Protein AF-A0A2N0RD95-F1 (afdb_monomer_lite)

Sequence (61 aa):
MDDKLQKDKDIEHLWCKFYRLYKIMRQKSITDEKIDQFKVDAKQWICDFCHPTIDDWDDVN

Secondary structure (DSSP, 8-state):
-HHHHHHHHHHHHHHHHHHHHHHHHT-SS--HHHHHHHHHHHHHHHHHHH---GGGSSS--

pLDDT: mean 80.39, std 18.01, range [42.19, 96.38]

Structure (mmCIF, N/CA/C/O backbone):
data_AF-A0A2N0RD95-F1
#
_entry.id   AF-A0A2N0RD95-F1
#
loop_
_atom_site.group_PDB
_atom_site.id
_atom_site.type_symbol
_atom_site.label_atom_id
_atom_site.label_alt_id
_atom_site.label_comp_id
_atom_site.label_asym_id
_atom_site.label_entity_id
_atom_site.label_seq_id
_atom_site.pdbx_PDB_ins_code
_atom_site.Cartn_x
_atom_site.Cartn_y
_atom_site.Cartn_z
_atom_site.occupancy
_atom_site.B_iso_or_equiv
_atom_site.auth_seq_id
_atom_site.auth_comp_id
_atom_site.auth_asym_id
_atom_site.auth_atom_id
_atom_site.pdbx_PDB_model_num
ATOM 1 N N . MET A 1 1 ? 20.611 14.678 -21.088 1.00 52.53 1 MET A N 1
ATOM 2 C CA . MET A 1 1 ? 20.879 14.949 -19.651 1.00 52.53 1 MET A CA 1
ATOM 3 C C . MET A 1 1 ? 19.599 14.830 -18.821 1.00 52.53 1 MET A C 1
ATOM 5 O O . MET A 1 1 ? 19.688 14.736 -17.603 1.00 52.53 1 MET A O 1
ATOM 9 N N . ASP A 1 2 ? 18.441 14.769 -19.478 1.00 58.28 2 ASP A N 1
ATOM 10 C CA . ASP A 1 2 ? 17.104 14.784 -18.885 1.00 58.28 2 ASP A CA 1
ATOM 11 C C . ASP A 1 2 ? 16.664 13.438 -18.274 1.00 58.28 2 ASP A C 1
ATOM 13 O O . ASP A 1 2 ? 16.015 13.435 -17.230 1.00 58.28 2 ASP A O 1
ATOM 17 N N . ASP A 1 3 ? 17.122 12.296 -18.804 1.00 57.94 3 ASP A N 1
ATOM 18 C CA . ASP A 1 3 ? 16.733 10.957 -18.311 1.00 57.94 3 ASP A CA 1
ATOM 19 C C . ASP A 1 3 ? 17.194 10.654 -16.881 1.00 57.94 3 ASP A C 1
ATOM 21 O O . ASP A 1 3 ? 16.520 9.961 -16.119 1.00 57.94 3 ASP A O 1
ATOM 25 N N . LYS A 1 4 ? 18.353 11.189 -16.481 1.00 56.12 4 LYS A N 1
ATOM 26 C CA . LYS A 1 4 ? 18.888 10.995 -15.126 1.00 56.12 4 LYS A CA 1
ATOM 27 C C . LYS A 1 4 ? 18.080 11.779 -14.088 1.00 56.12 4 LYS A C 1
ATOM 29 O O . LYS A 1 4 ? 17.810 11.261 -13.012 1.00 56.12 4 LYS A O 1
ATOM 34 N N . LEU A 1 5 ? 17.646 12.993 -14.438 1.00 56.41 5 LEU A N 1
ATOM 35 C CA . LEU A 1 5 ? 16.810 13.822 -13.569 1.00 56.41 5 LEU A CA 1
ATOM 36 C C . LEU A 1 5 ? 15.402 13.232 -13.410 1.00 56.41 5 LEU A C 1
ATOM 38 O O . LEU A 1 5 ? 14.793 13.385 -12.352 1.00 56.41 5 LEU A O 1
ATOM 42 N N . GLN A 1 6 ? 14.896 12.557 -14.446 1.00 59.62 6 GLN A N 1
ATOM 43 C CA . GLN A 1 6 ? 13.619 11.851 -14.394 1.00 59.62 6 GLN A CA 1
ATOM 44 C C . GLN A 1 6 ? 13.700 10.635 -13.457 1.00 59.62 6 GLN A C 1
ATOM 46 O O . GLN A 1 6 ? 12.908 10.542 -12.523 1.00 59.62 6 GLN A O 1
ATOM 51 N N . LYS A 1 7 ? 14.739 9.797 -13.596 1.00 63.16 7 LYS A N 1
ATOM 52 C CA . LYS A 1 7 ? 14.977 8.639 -12.712 1.00 63.16 7 LYS A CA 1
ATOM 53 C C . LYS A 1 7 ? 15.138 9.026 -11.238 1.00 63.16 7 LYS A C 1
ATOM 55 O O . LYS A 1 7 ? 14.572 8.369 -10.366 1.00 63.16 7 LYS A O 1
ATOM 60 N N . ASP A 1 8 ? 15.873 10.100 -10.948 1.00 61.91 8 ASP A N 1
ATOM 61 C CA . ASP A 1 8 ? 16.071 1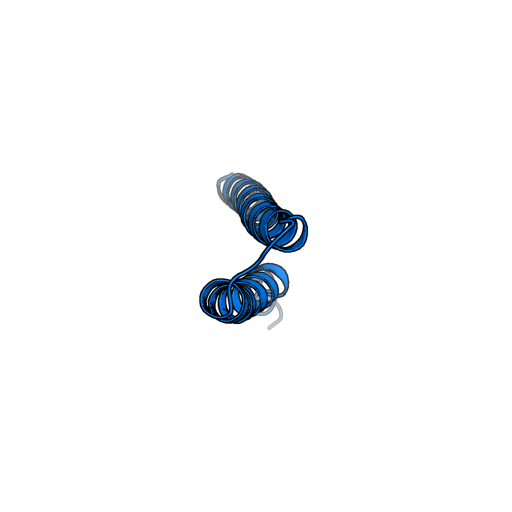0.568 -9.569 1.00 61.91 8 ASP A CA 1
ATOM 62 C C . ASP A 1 8 ? 14.751 11.061 -8.936 1.00 61.91 8 ASP A C 1
ATOM 64 O O . ASP A 1 8 ? 14.470 10.769 -7.769 1.00 61.91 8 ASP A O 1
ATOM 68 N N . LYS A 1 9 ? 13.893 11.738 -9.717 1.00 66.94 9 LYS A N 1
ATOM 69 C CA . LYS A 1 9 ? 12.544 12.146 -9.282 1.00 66.94 9 LYS A CA 1
ATOM 70 C C . LYS A 1 9 ? 11.605 10.955 -9.084 1.00 66.94 9 LYS A C 1
ATOM 72 O O . LYS A 1 9 ? 10.795 10.972 -8.156 1.00 66.94 9 LYS A O 1
ATOM 77 N N . ASP A 1 10 ? 11.729 9.918 -9.908 1.00 80.50 10 ASP A N 1
ATOM 78 C CA . ASP A 1 10 ? 10.917 8.705 -9.796 1.00 80.50 10 ASP A CA 1
ATOM 79 C C . ASP A 1 10 ? 11.260 7.920 -8.518 1.00 80.50 10 ASP A C 1
ATOM 81 O O . ASP A 1 10 ? 10.359 7.476 -7.802 1.00 80.50 10 ASP A O 1
ATOM 85 N N . ILE A 1 11 ? 12.546 7.836 -8.149 1.00 84.56 11 ILE A N 1
ATOM 86 C CA . ILE A 1 11 ? 12.988 7.200 -6.896 1.00 84.56 11 ILE A CA 1
ATOM 87 C C . ILE A 1 11 ? 12.477 7.969 -5.668 1.00 84.56 11 ILE A C 1
ATOM 89 O O . ILE A 1 11 ? 11.957 7.354 -4.732 1.00 84.56 11 ILE A O 1
ATOM 93 N N . GLU A 1 12 ? 12.591 9.301 -5.648 1.00 88.88 12 GLU A N 1
ATOM 94 C CA . GLU A 1 12 ? 12.080 10.117 -4.536 1.00 88.88 12 GLU A CA 1
ATOM 95 C C . GLU A 1 12 ? 10.561 9.952 -4.370 1.00 88.88 12 GLU A C 1
ATOM 97 O O . GLU A 1 12 ? 10.054 9.779 -3.255 1.00 88.88 12 GLU A O 1
ATOM 102 N N . HIS A 1 13 ? 9.823 9.933 -5.482 1.00 87.69 13 HIS A N 1
ATOM 103 C CA . HIS A 1 13 ? 8.377 9.727 -5.480 1.00 87.69 13 HIS A CA 1
ATOM 104 C C . HIS A 1 13 ? 7.983 8.339 -4.967 1.00 87.69 13 HIS A C 1
ATOM 106 O O . HIS A 1 13 ? 7.060 8.219 -4.152 1.00 87.69 13 HIS A O 1
ATOM 112 N N . LEU A 1 14 ? 8.711 7.293 -5.374 1.00 90.56 14 LEU A N 1
ATOM 113 C CA . LEU A 1 14 ? 8.528 5.932 -4.865 1.00 90.56 14 LEU A CA 1
ATOM 114 C C . LEU A 1 14 ? 8.755 5.865 -3.353 1.00 90.56 14 LEU A C 1
ATOM 116 O O . LEU A 1 14 ? 7.923 5.301 -2.635 1.00 90.56 14 LEU A O 1
ATOM 120 N N . TRP A 1 15 ? 9.819 6.486 -2.844 1.00 93.19 15 TRP A N 1
ATOM 121 C CA . TRP A 1 15 ? 10.078 6.545 -1.404 1.00 93.19 15 TRP A CA 1
ATO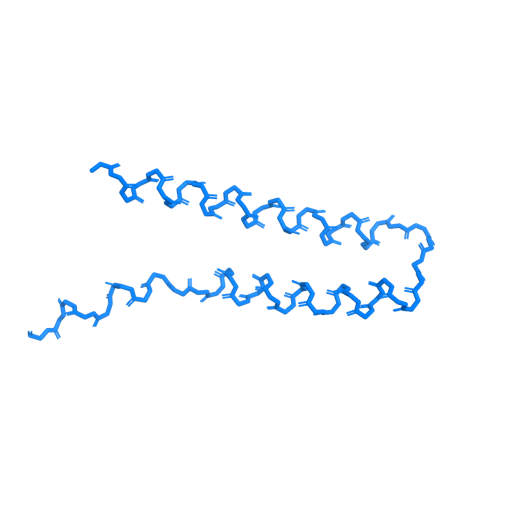M 122 C C . TRP A 1 15 ? 9.014 7.337 -0.643 1.00 93.19 15 TRP A C 1
ATOM 124 O O . TRP A 1 15 ? 8.578 6.910 0.428 1.00 93.19 15 TRP A O 1
ATOM 134 N N . CYS A 1 16 ? 8.542 8.457 -1.193 1.00 93.31 16 CYS A N 1
ATOM 135 C CA . CYS A 1 16 ? 7.481 9.258 -0.586 1.00 93.31 16 CYS A CA 1
ATOM 136 C C . CYS A 1 16 ? 6.168 8.464 -0.469 1.00 93.31 16 CYS A C 1
ATOM 138 O O . CYS A 1 16 ? 5.535 8.449 0.593 1.00 93.31 16 CYS A O 1
ATOM 140 N N . LYS A 1 17 ? 5.779 7.746 -1.531 1.00 93.69 17 LYS A N 1
ATOM 141 C CA . LYS A 1 17 ? 4.614 6.848 -1.525 1.00 93.69 17 LYS A CA 1
ATOM 142 C C . LYS A 1 17 ? 4.777 5.710 -0.515 1.00 93.69 17 LYS A C 1
ATOM 144 O O . LYS A 1 17 ? 3.874 5.489 0.293 1.00 93.69 17 LYS A O 1
ATOM 149 N N . PHE A 1 18 ? 5.941 5.061 -0.481 1.00 94.62 18 PHE A N 1
ATOM 150 C CA . PHE A 1 18 ? 6.241 4.020 0.505 1.00 94.62 18 PHE A CA 1
ATOM 151 C C . PHE A 1 18 ? 6.125 4.542 1.943 1.00 94.62 18 PHE A C 1
ATOM 153 O O . PHE A 1 18 ? 5.481 3.929 2.795 1.00 94.62 18 PHE A O 1
ATOM 160 N N . TYR A 1 19 ? 6.700 5.713 2.222 1.00 95.31 19 TYR A N 1
ATOM 161 C CA . TYR A 1 19 ? 6.667 6.304 3.555 1.00 95.31 19 TYR A CA 1
ATOM 162 C C . TYR A 1 19 ? 5.236 6.606 4.024 1.00 95.31 19 TYR A C 1
ATOM 164 O O . TYR A 1 19 ? 4.914 6.418 5.201 1.00 95.31 19 TYR A O 1
ATOM 172 N N . ARG A 1 20 ? 4.343 7.018 3.113 1.00 93.81 20 ARG A N 1
ATOM 173 C CA . ARG A 1 20 ? 2.915 7.203 3.423 1.00 93.81 20 ARG A CA 1
ATOM 174 C C . ARG A 1 20 ? 2.250 5.889 3.833 1.00 93.81 20 ARG A C 1
ATOM 176 O O . ARG A 1 20 ? 1.571 5.870 4.860 1.00 93.81 20 ARG A O 1
ATOM 183 N N . LEU A 1 21 ? 2.500 4.803 3.097 1.00 96.00 21 LEU A N 1
ATOM 184 C CA . LEU A 1 21 ? 2.010 3.462 3.441 1.00 96.00 21 LEU A CA 1
ATOM 185 C C . LEU A 1 21 ? 2.516 3.030 4.826 1.00 96.00 21 LEU A C 1
ATOM 187 O O . LEU A 1 21 ? 1.727 2.654 5.694 1.00 96.00 21 LEU A O 1
ATOM 191 N N . TYR A 1 22 ? 3.817 3.178 5.081 1.00 95.31 22 TYR A N 1
ATOM 192 C CA . TYR A 1 22 ? 4.414 2.872 6.382 1.00 95.31 22 TYR A CA 1
ATOM 193 C C . TYR A 1 22 ? 3.773 3.673 7.526 1.00 95.31 22 TYR A C 1
ATOM 195 O O . TYR A 1 22 ? 3.474 3.133 8.595 1.00 95.31 22 TYR A O 1
ATOM 203 N N . LYS A 1 23 ? 3.504 4.965 7.309 1.00 94.44 23 LYS A N 1
ATOM 204 C CA . LYS A 1 23 ? 2.873 5.824 8.316 1.00 94.44 23 LYS A CA 1
ATOM 205 C C . LYS A 1 23 ? 1.457 5.365 8.663 1.00 94.44 23 LYS A C 1
ATOM 207 O O . LYS A 1 23 ? 1.060 5.528 9.813 1.00 94.44 23 LYS A O 1
ATOM 212 N N . ILE A 1 24 ? 0.714 4.790 7.713 1.00 93.44 24 ILE A N 1
ATOM 213 C CA . ILE A 1 24 ? -0.607 4.195 7.967 1.00 93.44 24 ILE A CA 1
ATOM 214 C C . ILE A 1 24 ? -0.462 2.951 8.850 1.00 93.44 24 ILE A C 1
ATOM 216 O O . ILE A 1 24 ? -1.129 2.879 9.878 1.00 93.44 24 ILE A O 1
ATOM 220 N N . MET A 1 25 ? 0.469 2.041 8.534 1.00 92.38 25 MET A N 1
ATOM 221 C CA . MET A 1 25 ? 0.732 0.841 9.351 1.00 92.38 25 MET A CA 1
ATOM 222 C C . MET A 1 25 ? 1.131 1.163 10.800 1.00 92.38 25 MET A C 1
ATOM 224 O O . MET A 1 25 ? 0.881 0.378 11.709 1.00 92.38 25 MET A O 1
ATOM 228 N N . ARG A 1 26 ? 1.771 2.316 11.030 1.00 95.06 26 ARG A N 1
ATOM 229 C CA . ARG A 1 26 ? 2.209 2.770 12.361 1.00 95.06 26 ARG A CA 1
ATOM 230 C C . ARG A 1 26 ? 1.111 3.453 13.182 1.00 95.06 26 ARG A C 1
ATOM 232 O O . ARG A 1 26 ? 1.375 3.825 14.327 1.00 95.06 26 ARG A O 1
ATOM 239 N N . GLN A 1 27 ? -0.086 3.662 12.634 1.00 94.38 27 GLN A N 1
ATOM 240 C CA . GLN A 1 27 ? -1.188 4.261 13.389 1.00 94.38 27 GLN A CA 1
ATOM 241 C C . GLN A 1 27 ? -1.704 3.280 14.445 1.00 94.38 27 GLN A C 1
ATOM 243 O O . GLN A 1 27 ? -1.877 2.095 14.187 1.00 94.38 27 GLN A O 1
ATOM 248 N N . LYS A 1 28 ? -1.979 3.792 15.651 1.00 92.44 28 LYS A N 1
ATOM 249 C CA . LYS A 1 28 ? -2.498 2.993 16.774 1.00 92.44 28 LYS A CA 1
ATOM 250 C C . LYS A 1 28 ? -3.922 2.477 16.525 1.00 92.44 28 LYS A C 1
ATOM 252 O O . LYS A 1 28 ? -4.310 1.459 17.085 1.00 92.44 28 LYS A O 1
ATOM 257 N N . SER A 1 29 ? -4.688 3.187 15.703 1.00 92.19 29 SER A N 1
ATOM 258 C CA . SER A 1 29 ? -6.023 2.807 15.254 1.00 92.19 29 SER A CA 1
ATOM 259 C C . SER A 1 2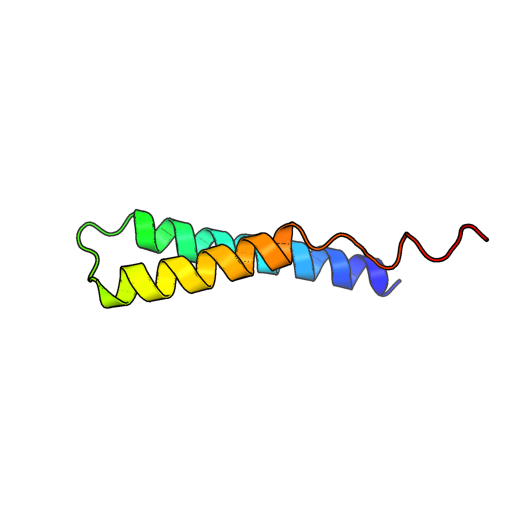9 ? -6.166 3.133 13.770 1.00 92.19 29 SER A C 1
ATOM 261 O O . SER A 1 29 ? -5.788 4.216 13.319 1.00 92.19 29 SER A O 1
ATOM 263 N N . ILE A 1 30 ? -6.698 2.179 13.012 1.00 94.25 30 ILE A N 1
ATOM 264 C CA . ILE A 1 30 ? -6.909 2.281 11.568 1.00 94.25 30 ILE A CA 1
ATOM 265 C C . ILE A 1 30 ? -8.373 1.928 11.315 1.00 94.25 30 ILE A C 1
ATOM 267 O O . ILE A 1 30 ? -8.872 0.955 11.873 1.00 94.25 30 ILE A O 1
ATOM 271 N N . THR A 1 31 ? -9.068 2.752 10.536 1.00 95.00 31 THR A N 1
ATOM 272 C CA . THR A 1 31 ? -10.451 2.495 10.121 1.00 95.00 31 THR A CA 1
ATOM 273 C C . THR A 1 31 ? -10.477 1.542 8.931 1.00 95.00 31 THR A C 1
ATOM 275 O O . THR A 1 31 ? -9.531 1.529 8.144 1.00 95.00 31 THR A O 1
ATOM 278 N N . ASP A 1 32 ? -11.569 0.800 8.750 1.00 94.81 32 ASP A N 1
ATOM 279 C CA . ASP A 1 32 ? -11.719 -0.106 7.601 1.00 94.81 32 ASP A CA 1
ATOM 280 C C . ASP A 1 32 ? -11.576 0.636 6.263 1.00 94.81 32 ASP A C 1
ATOM 282 O O . ASP A 1 32 ? -10.853 0.187 5.380 1.00 94.81 32 ASP A O 1
ATOM 286 N N . GLU A 1 33 ? -12.125 1.850 6.163 1.00 94.88 33 GLU A N 1
ATOM 287 C CA . GLU A 1 33 ? -11.946 2.730 5.000 1.00 94.88 33 GLU A CA 1
ATOM 288 C C . GLU A 1 33 ? -10.463 3.023 4.703 1.00 94.88 33 GLU A C 1
ATOM 290 O O . GLU A 1 33 ? -10.020 2.958 3.556 1.00 94.88 33 GLU A O 1
ATOM 295 N N . LYS A 1 34 ? -9.652 3.286 5.738 1.00 93.06 34 LYS A N 1
ATOM 296 C CA . LYS A 1 34 ? -8.202 3.475 5.577 1.00 93.06 34 LYS A CA 1
ATOM 297 C C . LYS A 1 34 ? -7.497 2.187 5.174 1.00 93.06 34 LYS A 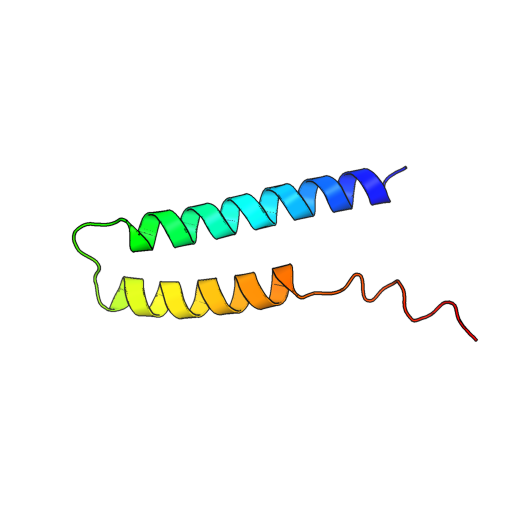C 1
ATOM 299 O O . LYS A 1 34 ? -6.502 2.266 4.461 1.00 93.06 34 LYS A O 1
ATOM 304 N N . ILE A 1 35 ? -7.964 1.028 5.635 1.00 94.50 35 ILE A N 1
ATOM 305 C CA . ILE A 1 35 ? -7.414 -0.275 5.238 1.00 94.50 35 ILE A CA 1
ATOM 306 C C . ILE A 1 35 ? -7.700 -0.531 3.757 1.00 94.50 35 ILE A C 1
ATOM 308 O O . ILE A 1 35 ? -6.817 -0.993 3.033 1.00 94.50 35 ILE A O 1
ATOM 312 N N . ASP A 1 36 ? -8.902 -0.212 3.289 1.00 96.38 36 ASP A N 1
ATOM 313 C CA . ASP A 1 36 ? -9.265 -0.399 1.888 1.00 96.38 36 ASP A CA 1
ATOM 314 C C . ASP A 1 36 ? -8.506 0.562 0.973 1.00 96.38 36 ASP A C 1
ATOM 316 O O . ASP A 1 36 ? -7.936 0.116 -0.027 1.00 96.38 36 ASP A O 1
ATOM 320 N N . GLN A 1 37 ? -8.362 1.831 1.366 1.00 94.81 37 GLN A N 1
ATOM 321 C CA . GLN A 1 37 ? -7.498 2.767 0.645 1.00 94.81 37 GLN A CA 1
ATOM 322 C C . GLN A 1 37 ? -6.036 2.302 0.652 1.00 94.81 37 GLN A C 1
ATOM 324 O O . GLN A 1 37 ? -5.378 2.297 -0.386 1.00 94.81 37 GLN A O 1
ATOM 329 N N . PHE A 1 38 ? -5.537 1.829 1.797 1.00 95.31 38 PHE A N 1
ATOM 330 C CA . PHE A 1 38 ? -4.184 1.295 1.919 1.00 95.31 38 PHE A CA 1
ATOM 331 C C . PHE A 1 38 ? -3.931 0.134 0.946 1.00 95.31 38 PHE A C 1
ATOM 333 O O . PHE A 1 38 ? -2.871 0.081 0.326 1.00 95.31 38 PHE A O 1
ATOM 340 N N . LYS A 1 39 ? -4.889 -0.788 0.770 1.00 96.19 39 LYS A N 1
ATOM 341 C CA . LYS A 1 39 ? -4.758 -1.894 -0.197 1.00 96.19 39 LYS A CA 1
ATOM 342 C C . LYS A 1 39 ? -4.625 -1.384 -1.631 1.00 96.19 39 LYS A C 1
ATOM 344 O O . LYS A 1 39 ? -3.826 -1.937 -2.388 1.00 96.19 39 LYS A O 1
ATOM 349 N N . VAL A 1 40 ? -5.419 -0.383 -2.013 1.00 96.31 40 VAL A N 1
ATOM 350 C CA . VAL A 1 40 ? -5.366 0.221 -3.354 1.00 96.31 40 VAL A CA 1
ATOM 351 C C . VAL A 1 40 ? -4.016 0.905 -3.566 1.00 96.31 40 VAL A C 1
ATOM 353 O O . VAL A 1 40 ? -3.318 0.600 -4.533 1.00 96.31 40 VAL A O 1
ATOM 356 N N . ASP A 1 41 ? -3.602 1.738 -2.614 1.00 95.00 41 ASP A N 1
ATOM 357 C CA . ASP A 1 41 ? -2.350 2.492 -2.682 1.00 95.00 41 ASP A CA 1
ATOM 358 C C . ASP A 1 41 ? -1.120 1.571 -2.690 1.00 95.00 41 ASP A C 1
ATOM 360 O O . ASP A 1 41 ? -0.163 1.814 -3.424 1.00 95.00 41 ASP A O 1
ATOM 364 N N . ALA A 1 42 ? -1.142 0.482 -1.914 1.00 95.25 42 ALA A N 1
ATOM 365 C CA . ALA A 1 42 ? -0.061 -0.500 -1.880 1.00 95.25 42 ALA A CA 1
ATOM 366 C C . ALA A 1 42 ? 0.081 -1.248 -3.212 1.00 95.25 42 ALA A C 1
ATOM 368 O O . ALA A 1 42 ? 1.201 -1.442 -3.683 1.00 95.25 42 ALA A O 1
ATOM 369 N N . LYS A 1 43 ? -1.034 -1.631 -3.849 1.00 94.38 43 LYS A N 1
ATOM 370 C CA . LYS A 1 43 ? -1.006 -2.241 -5.188 1.00 94.38 43 LYS A CA 1
ATOM 371 C C . LYS A 1 43 ? -0.417 -1.284 -6.217 1.00 94.38 43 LYS A C 1
ATOM 373 O O . LYS A 1 43 ? 0.464 -1.690 -6.967 1.00 94.38 43 LYS A O 1
ATOM 378 N N . GLN A 1 44 ? -0.857 -0.025 -6.213 1.00 91.81 44 GLN A N 1
ATOM 379 C CA . GLN A 1 44 ? -0.327 0.983 -7.129 1.00 91.81 44 GLN A CA 1
ATOM 380 C C . GLN A 1 44 ? 1.169 1.211 -6.901 1.00 91.81 44 GLN A C 1
ATOM 382 O O . GLN A 1 44 ? 1.931 1.235 -7.858 1.00 91.81 44 GLN A O 1
ATOM 387 N N . TRP A 1 45 ? 1.612 1.305 -5.645 1.00 93.06 45 TRP A N 1
ATOM 388 C CA . TRP A 1 45 ? 3.031 1.458 -5.329 1.00 93.06 45 TRP A CA 1
ATOM 389 C C . TRP A 1 45 ? 3.874 0.280 -5.827 1.00 93.06 45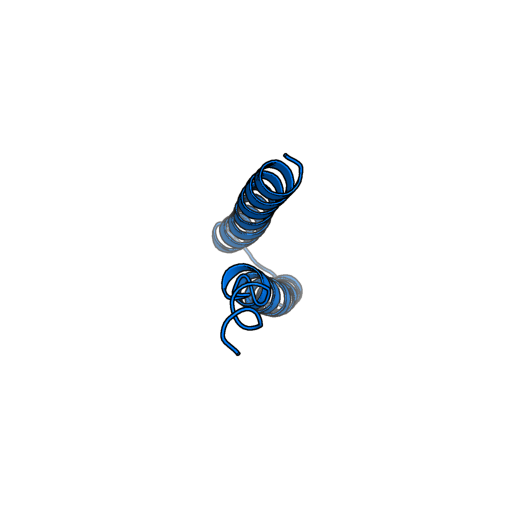 TRP A C 1
ATOM 391 O O . TRP A 1 45 ? 4.944 0.506 -6.380 1.00 93.06 45 TRP A O 1
ATOM 401 N N . ILE A 1 46 ? 3.391 -0.960 -5.686 1.00 90.38 46 ILE A N 1
ATOM 402 C CA . ILE A 1 46 ? 4.068 -2.141 -6.243 1.00 90.38 46 ILE A CA 1
ATOM 403 C C . ILE A 1 46 ? 4.125 -2.049 -7.770 1.00 90.38 46 ILE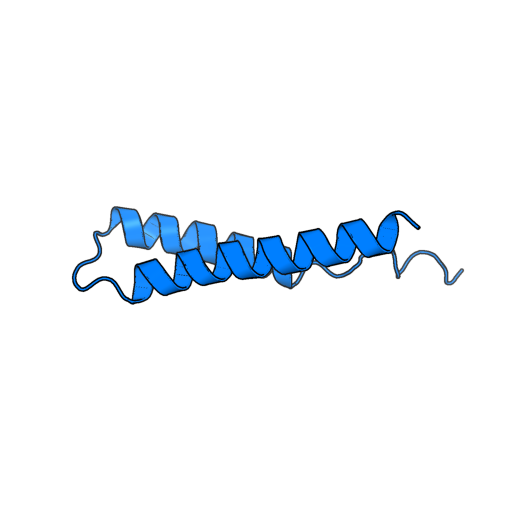 A C 1
ATOM 405 O O . ILE A 1 46 ? 5.174 -2.317 -8.337 1.00 90.38 46 ILE A O 1
ATOM 409 N N . CYS A 1 47 ? 3.043 -1.646 -8.442 1.00 89.06 47 CYS A N 1
ATOM 410 C CA . CYS A 1 47 ? 3.045 -1.458 -9.896 1.00 89.06 47 CYS A CA 1
ATOM 411 C C . CYS A 1 47 ? 4.026 -0.373 -10.352 1.00 89.06 47 CYS A C 1
ATOM 413 O O . CYS A 1 47 ? 4.688 -0.555 -11.369 1.00 89.06 47 CYS A O 1
ATOM 415 N N . ASP A 1 48 ? 4.131 0.727 -9.609 1.00 86.50 48 ASP A N 1
ATOM 416 C CA . ASP A 1 48 ? 5.060 1.817 -9.909 1.00 86.50 48 ASP A CA 1
ATOM 417 C C . ASP A 1 48 ? 6.515 1.403 -9.628 1.00 86.50 48 ASP A C 1
ATOM 419 O O . ASP A 1 48 ? 7.418 1.776 -10.365 1.00 86.50 48 ASP A O 1
ATOM 423 N N . PHE A 1 49 ? 6.752 0.623 -8.569 1.00 85.25 49 PHE A N 1
ATOM 424 C CA . PHE A 1 49 ? 8.080 0.136 -8.184 1.00 85.25 49 PHE A CA 1
ATOM 425 C C . PHE A 1 49 ? 8.580 -0.979 -9.107 1.00 85.25 49 PHE A C 1
ATOM 427 O O . PHE A 1 49 ? 9.756 -1.031 -9.453 1.00 85.25 49 PHE A O 1
ATOM 434 N N . CYS A 1 50 ? 7.683 -1.895 -9.473 1.00 81.44 50 CYS A N 1
ATOM 435 C CA . CYS A 1 50 ? 7.967 -3.005 -10.369 1.00 81.44 50 CYS A CA 1
ATOM 436 C C . CYS A 1 50 ? 7.885 -2.612 -11.836 1.00 81.44 50 CYS A C 1
ATOM 438 O O . CYS A 1 50 ? 8.221 -3.469 -12.648 1.00 81.44 50 CYS A O 1
ATOM 440 N N . HIS A 1 51 ? 7.431 -1.397 -12.177 1.00 74.12 51 HIS A N 1
ATOM 441 C CA . HIS A 1 51 ? 7.516 -0.901 -13.543 1.00 74.12 51 HIS A CA 1
ATOM 442 C C . HIS A 1 51 ? 8.991 -0.982 -13.935 1.00 74.12 51 HIS A C 1
ATOM 444 O O . HIS A 1 51 ? 9.811 -0.230 -13.399 1.00 74.12 51 HIS A O 1
ATOM 450 N N . PRO A 1 52 ? 9.365 -1.926 -14.814 1.00 58.41 52 PRO A N 1
ATOM 451 C CA . PRO A 1 52 ? 10.683 -1.877 -15.391 1.00 58.41 52 PRO A CA 1
ATOM 452 C C . PRO A 1 52 ? 10.761 -0.542 -16.124 1.00 58.41 52 PRO A C 1
ATOM 454 O O . PRO A 1 52 ? 9.753 -0.018 -16.607 1.00 58.41 52 PRO A O 1
ATOM 457 N N . THR A 1 53 ? 11.961 -0.011 -16.256 1.00 56.72 53 THR A N 1
ATOM 458 C CA . THR A 1 53 ? 12.333 0.758 -17.440 1.00 56.72 53 THR A CA 1
ATOM 459 C C . THR A 1 53 ? 11.974 -0.078 -18.683 1.00 56.72 53 THR A C 1
ATOM 461 O O . THR A 1 53 ? 12.817 -0.784 -19.218 1.00 56.72 53 THR A O 1
ATOM 464 N N . ILE A 1 54 ? 10.693 -0.111 -19.074 1.00 51.03 54 ILE A N 1
ATOM 465 C CA . ILE A 1 54 ? 10.163 -0.875 -20.217 1.00 51.03 54 ILE A CA 1
ATOM 466 C C . ILE A 1 54 ? 10.715 -0.304 -21.526 1.00 51.03 54 ILE A C 1
ATOM 468 O O . ILE A 1 54 ? 10.768 -1.017 -22.518 1.00 51.03 54 ILE A O 1
ATOM 472 N N . ASP A 1 55 ? 11.255 0.913 -21.496 1.00 52.12 55 ASP A N 1
ATOM 473 C CA . ASP A 1 55 ? 12.002 1.491 -22.612 1.00 52.12 55 ASP A CA 1
ATOM 474 C C . ASP A 1 55 ? 13.368 0.818 -22.876 1.00 52.12 55 ASP A C 1
ATOM 476 O O . ASP A 1 55 ? 14.048 1.200 -23.819 1.00 52.12 55 ASP A O 1
ATOM 480 N N . ASP A 1 56 ? 13.790 -0.184 -22.089 1.00 50.19 56 ASP A N 1
ATOM 481 C CA . ASP A 1 56 ? 15.078 -0.885 -22.273 1.00 50.19 56 ASP A CA 1
ATOM 482 C C . ASP A 1 56 ? 14.945 -2.232 -23.027 1.00 50.19 56 ASP A C 1
ATOM 484 O O . ASP A 1 56 ? 15.875 -3.039 -23.023 1.00 50.19 56 ASP A O 1
ATOM 488 N N . TRP A 1 57 ? 13.784 -2.526 -23.638 1.00 47.47 57 TRP A N 1
ATOM 489 C CA . TRP A 1 57 ? 13.544 -3.795 -24.359 1.00 47.47 57 TRP A CA 1
ATOM 490 C C . TRP A 1 57 ? 13.335 -3.671 -25.876 1.00 47.47 57 TRP A C 1
ATOM 492 O O . TRP A 1 57 ? 13.280 -4.700 -26.547 1.00 47.47 57 TRP A O 1
ATOM 502 N N . ASP A 1 58 ? 13.292 -2.454 -26.427 1.00 49.38 58 ASP A N 1
ATOM 503 C CA . ASP A 1 58 ? 13.080 -2.223 -27.867 1.00 49.38 58 ASP A CA 1
ATOM 504 C C . ASP A 1 58 ? 14.366 -1.891 -28.660 1.00 49.38 58 ASP A C 1
ATOM 506 O O . ASP A 1 58 ? 14.277 -1.529 -29.829 1.00 49.38 58 ASP A O 1
ATOM 510 N N . ASP A 1 59 ? 15.566 -2.061 -28.084 1.00 50.47 59 ASP A N 1
ATOM 511 C CA . ASP A 1 59 ? 16.850 -1.810 -28.783 1.00 50.47 59 ASP A CA 1
ATOM 512 C C . ASP A 1 59 ? 17.717 -3.078 -28.943 1.00 50.47 59 ASP A C 1
ATOM 514 O O . ASP A 1 59 ? 18.944 -3.065 -28.832 1.00 50.47 59 ASP A O 1
ATOM 518 N N . VAL A 1 60 ? 17.065 -4.224 -29.177 1.00 49.16 60 VAL A N 1
ATOM 519 C CA . VAL A 1 60 ? 17.732 -5.452 -29.644 1.00 49.16 60 VAL A CA 1
ATOM 520 C C . VAL A 1 60 ? 16.915 -6.090 -30.771 1.00 49.16 60 VAL A C 1
ATOM 522 O O . VAL A 1 60 ? 16.375 -7.186 -30.619 1.00 49.16 60 VAL A O 1
ATOM 525 N N . ASN A 1 61 ? 16.799 -5.398 -31.908 1.00 42.19 61 ASN A N 1
ATOM 526 C CA . ASN A 1 61 ? 16.544 -6.048 -33.201 1.00 42.19 61 ASN A CA 1
ATOM 527 C C . ASN A 1 61 ? 17.003 -5.198 -34.388 1.00 42.19 61 ASN A C 1
ATOM 529 O O . ASN A 1 61 ? 16.513 -4.057 -34.522 1.00 42.19 61 ASN A O 1
#

Organism: NCBI:txid588596

Foldseek 3Di:
DVVVVVVVVLVVVLVVLVVVLVVQVPDPDHDPVRVVVSVVSVVVSCCSVPPPVPVVPPPDD

Radius of gyration: 15.65 Å; chains: 1; bounding box: 33×21×50 Å